Protein AF-A0A3D0RXY5-F1 (afdb_monomer_lite)

Structure (mmCIF, N/CA/C/O backbone):
data_AF-A0A3D0RXY5-F1
#
_entry.id   AF-A0A3D0RXY5-F1
#
loop_
_atom_site.group_PDB
_atom_site.id
_atom_site.type_symbol
_atom_site.label_atom_id
_atom_site.label_alt_id
_atom_site.label_comp_id
_atom_site.label_asym_id
_atom_site.label_entity_id
_atom_site.label_seq_id
_atom_site.pdbx_PDB_ins_code
_atom_site.Cartn_x
_atom_site.Cartn_y
_atom_site.Cartn_z
_atom_site.occupancy
_atom_site.B_is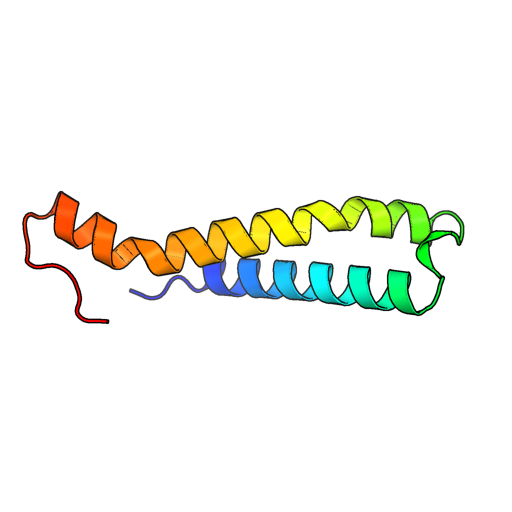o_or_equiv
_atom_site.auth_seq_id
_atom_site.auth_comp_id
_atom_site.auth_asym_id
_atom_site.auth_atom_id
_atom_site.pdbx_PDB_model_num
ATOM 1 N N . ARG A 1 1 ? -8.233 -6.221 16.055 1.00 61.66 1 ARG A N 1
ATOM 2 C CA . ARG A 1 1 ? -7.985 -7.318 15.080 1.00 61.66 1 ARG A CA 1
ATOM 3 C C . ARG A 1 1 ? -7.247 -6.751 13.873 1.00 61.66 1 ARG A C 1
ATOM 5 O O . ARG A 1 1 ? -7.839 -5.932 13.168 1.00 61.66 1 ARG A O 1
ATOM 12 N N . SER A 1 2 ? -5.982 -7.136 13.694 1.00 65.44 2 SER A N 1
ATOM 13 C CA . SER A 1 2 ? -5.206 -6.882 12.475 1.00 65.44 2 SER A CA 1
ATOM 14 C C . SER A 1 2 ? -5.678 -7.823 11.361 1.00 65.44 2 SER A C 1
ATOM 16 O O . SER A 1 2 ? -6.147 -8.925 11.644 1.00 65.44 2 SER A O 1
ATOM 18 N N . PHE A 1 3 ? -5.589 -7.382 10.105 1.00 79.50 3 PHE A N 1
ATOM 19 C CA . PHE A 1 3 ? -5.876 -8.210 8.931 1.00 79.50 3 PHE A CA 1
ATOM 20 C C . PHE A 1 3 ? -4.595 -8.389 8.112 1.00 79.50 3 PHE A C 1
ATOM 22 O O . PHE A 1 3 ? -4.312 -7.561 7.244 1.00 79.50 3 PHE A O 1
ATOM 29 N N . PRO A 1 4 ? -3.813 -9.449 8.377 1.00 82.69 4 PRO A N 1
ATOM 30 C CA . PRO A 1 4 ? -2.522 -9.661 7.725 1.00 82.69 4 PRO A CA 1
ATOM 31 C C . PRO A 1 4 ? -2.630 -9.699 6.197 1.00 82.69 4 PRO A C 1
ATOM 33 O O . PRO A 1 4 ? -1.818 -9.089 5.510 1.00 82.69 4 PRO A O 1
ATOM 36 N N . ALA A 1 5 ? -3.684 -10.331 5.671 1.00 82.62 5 ALA A N 1
ATOM 37 C CA . ALA A 1 5 ? -3.929 -10.434 4.234 1.00 82.62 5 ALA A CA 1
ATOM 38 C C . ALA A 1 5 ? -4.165 -9.068 3.563 1.00 82.62 5 ALA A C 1
ATOM 40 O O . ALA A 1 5 ? -3.636 -8.817 2.485 1.00 82.62 5 ALA A O 1
ATOM 41 N N . LEU A 1 6 ? -4.902 -8.157 4.211 1.00 79.81 6 LEU A N 1
ATOM 42 C CA . LEU A 1 6 ? -5.153 -6.813 3.674 1.00 79.81 6 LEU A CA 1
ATOM 43 C C . LEU A 1 6 ? -3.889 -5.951 3.687 1.00 79.81 6 LEU A C 1
ATOM 45 O O . LEU A 1 6 ? -3.624 -5.216 2.739 1.00 79.81 6 LEU A O 1
ATOM 49 N N . THR A 1 7 ? -3.088 -6.067 4.746 1.00 83.38 7 THR A N 1
ATOM 50 C CA . THR A 1 7 ? -1.794 -5.387 4.835 1.00 83.38 7 THR A CA 1
ATOM 51 C C . THR A 1 7 ? -0.817 -5.909 3.779 1.00 83.38 7 THR A C 1
ATOM 53 O O . THR A 1 7 ? -0.141 -5.108 3.138 1.00 83.38 7 THR A O 1
ATOM 56 N N . ALA A 1 8 ? -0.773 -7.225 3.552 1.00 82.56 8 ALA A N 1
ATOM 57 C CA . ALA A 1 8 ? 0.043 -7.836 2.504 1.00 82.56 8 ALA A CA 1
ATOM 58 C C . ALA A 1 8 ? -0.409 -7.399 1.102 1.00 82.56 8 ALA A C 1
ATOM 60 O O . ALA A 1 8 ? 0.418 -6.968 0.302 1.00 82.56 8 ALA A O 1
ATOM 61 N N . ALA A 1 9 ? -1.719 -7.416 0.829 1.00 82.06 9 ALA A N 1
ATOM 62 C CA . ALA A 1 9 ? -2.280 -6.937 -0.434 1.00 82.06 9 ALA A CA 1
ATOM 63 C C . ALA A 1 9 ? -1.956 -5.454 -0.682 1.00 82.06 9 ALA A C 1
ATOM 65 O O . ALA A 1 9 ? -1.591 -5.076 -1.793 1.00 82.06 9 ALA A O 1
ATOM 66 N N . ARG A 1 10 ? -1.991 -4.621 0.366 1.00 85.00 10 ARG A N 1
ATOM 67 C CA . ARG A 1 10 ? -1.532 -3.227 0.295 1.00 85.00 10 ARG A CA 1
ATOM 68 C C . ARG A 1 10 ? -0.039 -3.127 -0.032 1.00 85.00 10 ARG A C 1
ATOM 70 O O . ARG A 1 10 ? 0.344 -2.256 -0.804 1.00 85.00 10 ARG A O 1
ATOM 77 N N . GLY A 1 11 ? 0.795 -4.005 0.525 1.00 85.00 11 GLY A N 1
ATOM 78 C CA . GLY A 1 11 ? 2.225 -4.077 0.206 1.00 85.00 11 GLY A CA 1
ATOM 79 C C . GLY A 1 11 ? 2.481 -4.404 -1.267 1.00 85.00 11 GLY A C 1
ATOM 80 O O . GLY A 1 11 ? 3.246 -3.705 -1.924 1.00 85.00 11 GLY A O 1
ATOM 81 N N . VAL A 1 12 ? 1.774 -5.399 -1.811 1.00 86.00 12 VAL A N 1
ATOM 82 C CA . VAL A 1 12 ? 1.840 -5.744 -3.243 1.00 86.00 12 VAL A CA 1
ATOM 83 C C . VAL A 1 12 ? 1.392 -4.568 -4.112 1.00 86.00 12 VAL A C 1
ATOM 85 O O . VAL A 1 12 ? 2.069 -4.221 -5.078 1.00 86.00 12 VAL A O 1
ATOM 88 N N . ALA A 1 13 ? 0.291 -3.910 -3.740 1.00 83.50 13 ALA A N 1
ATOM 89 C CA . ALA A 1 13 ? -0.210 -2.743 -4.454 1.00 83.50 13 ALA A CA 1
ATOM 90 C C . ALA A 1 13 ? 0.802 -1.582 -4.441 1.00 83.50 13 ALA A C 1
ATOM 92 O O . ALA A 1 13 ? 1.069 -0.996 -5.485 1.00 83.50 13 ALA A O 1
ATOM 93 N N . ALA A 1 14 ? 1.439 -1.299 -3.299 1.00 85.44 14 ALA A N 1
ATOM 94 C CA . ALA A 1 14 ? 2.478 -0.272 -3.197 1.00 85.44 14 ALA A CA 1
ATOM 95 C C . ALA A 1 14 ? 3.685 -0.563 -4.107 1.00 85.44 14 ALA A C 1
ATOM 97 O O . ALA A 1 14 ? 4.194 0.348 -4.757 1.00 85.44 14 ALA A O 1
ATOM 98 N N . ILE A 1 15 ? 4.110 -1.829 -4.203 1.00 85.56 15 ILE A N 1
ATOM 99 C CA . ILE A 1 15 ? 5.194 -2.240 -5.108 1.00 85.56 15 ILE A CA 1
ATOM 100 C C . ILE A 1 15 ? 4.813 -1.959 -6.566 1.00 85.56 15 ILE A C 1
ATOM 102 O O . ILE A 1 15 ? 5.618 -1.384 -7.295 1.00 85.56 15 ILE A O 1
ATOM 106 N N . MET A 1 16 ? 3.586 -2.291 -6.983 1.00 80.62 16 MET A N 1
ATOM 107 C CA . MET A 1 16 ? 3.103 -1.976 -8.335 1.00 80.62 16 MET A CA 1
ATOM 108 C C . MET A 1 16 ? 3.148 -0.468 -8.619 1.00 80.62 16 MET A C 1
ATOM 110 O O . MET A 1 16 ? 3.643 -0.068 -9.667 1.00 80.62 16 MET A O 1
ATOM 114 N N . VAL A 1 17 ? 2.721 0.377 -7.671 1.00 81.88 17 VAL A N 1
ATOM 115 C CA . VAL A 1 17 ? 2.769 1.845 -7.823 1.00 81.88 17 VAL A CA 1
ATOM 116 C C . VAL A 1 17 ? 4.199 2.350 -8.022 1.00 81.88 17 VAL A C 1
ATOM 118 O O . VAL A 1 17 ? 4.445 3.163 -8.917 1.00 81.88 17 VAL A O 1
ATOM 121 N N . VAL A 1 18 ? 5.143 1.8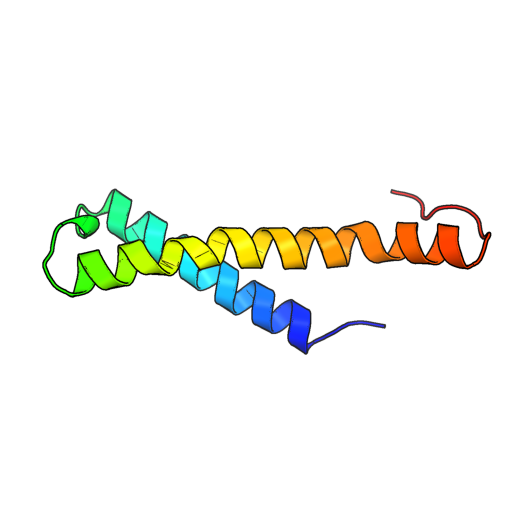70 -7.207 1.00 83.88 18 VAL A N 1
ATOM 122 C CA . VAL A 1 18 ? 6.557 2.269 -7.289 1.00 83.88 18 VAL A CA 1
ATOM 123 C C . VAL A 1 18 ? 7.178 1.823 -8.612 1.00 83.88 18 VAL A C 1
ATOM 125 O O . VAL A 1 18 ? 7.878 2.612 -9.245 1.00 83.88 18 VAL A O 1
ATOM 128 N N . LEU A 1 19 ? 6.893 0.599 -9.066 1.00 79.50 19 LEU A N 1
ATOM 129 C CA . LEU A 1 19 ? 7.375 0.088 -10.353 1.00 79.50 19 LEU A CA 1
ATOM 130 C C . LEU A 1 19 ? 6.869 0.934 -11.528 1.00 79.50 19 LEU A C 1
ATOM 132 O O . LEU A 1 19 ? 7.655 1.284 -12.409 1.00 79.50 19 LEU A O 1
ATOM 136 N N . THR A 1 20 ? 5.590 1.318 -11.515 1.00 75.12 20 THR A N 1
ATOM 137 C CA . THR A 1 20 ? 5.007 2.190 -12.542 1.00 75.12 20 THR A CA 1
ATOM 138 C C . THR A 1 20 ? 5.695 3.558 -12.564 1.00 75.12 20 THR A C 1
ATOM 140 O O . THR A 1 20 ? 6.120 4.010 -13.626 1.00 75.12 20 THR A O 1
ATOM 143 N N . HIS A 1 21 ? 5.906 4.191 -11.403 1.00 80.69 21 HIS A N 1
ATOM 144 C CA . HIS A 1 21 ? 6.617 5.476 -11.317 1.00 80.69 21 HIS A CA 1
ATOM 145 C C . HIS A 1 21 ? 8.067 5.379 -11.793 1.00 80.69 21 HIS A C 1
ATOM 147 O O . HIS A 1 21 ? 8.536 6.244 -12.532 1.00 80.69 21 HIS A O 1
ATOM 153 N N . ALA A 1 22 ? 8.775 4.318 -11.400 1.00 81.38 22 ALA A N 1
ATOM 154 C CA . ALA A 1 22 ? 10.152 4.093 -11.818 1.00 81.38 22 ALA A CA 1
ATOM 155 C C . ALA A 1 22 ? 10.265 3.969 -13.346 1.00 81.38 22 ALA A C 1
ATOM 157 O O . ALA A 1 22 ? 11.186 4.522 -13.945 1.00 81.38 22 ALA A O 1
ATOM 158 N N . ALA A 1 23 ? 9.315 3.303 -14.000 1.00 74.25 23 ALA A N 1
ATOM 159 C CA . ALA A 1 23 ? 9.321 3.167 -15.4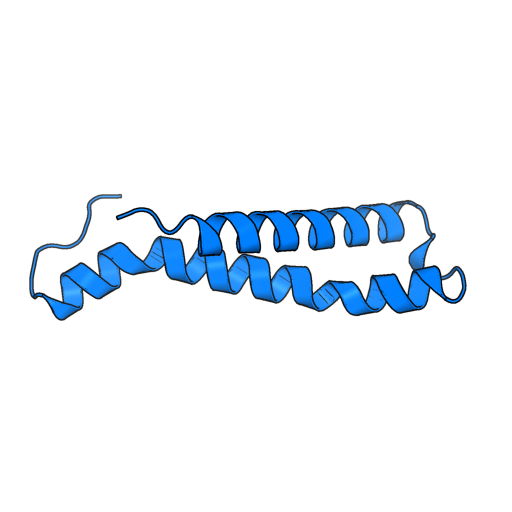53 1.00 74.25 23 ALA A CA 1
ATOM 160 C C . ALA A 1 23 ? 8.903 4.423 -16.212 1.00 74.25 23 ALA A C 1
ATOM 162 O O . ALA A 1 23 ? 9.478 4.701 -17.264 1.00 74.25 23 ALA A O 1
ATOM 163 N N . PHE A 1 24 ? 7.950 5.194 -15.680 1.00 69.31 24 PHE A N 1
ATOM 164 C CA . PHE A 1 24 ? 7.648 6.526 -16.205 1.00 69.31 24 PHE A CA 1
ATOM 165 C C . PHE A 1 24 ? 8.888 7.422 -16.139 1.00 69.31 24 PHE A C 1
ATOM 167 O O . PHE A 1 24 ? 9.268 8.017 -17.144 1.00 69.31 24 PHE A O 1
ATOM 174 N N . ASN A 1 25 ? 9.565 7.459 -14.987 1.00 74.62 25 ASN A N 1
ATOM 175 C CA . ASN A 1 25 ? 10.738 8.309 -14.778 1.00 74.62 25 ASN A CA 1
ATOM 176 C C . ASN A 1 25 ? 11.955 7.885 -15.621 1.00 74.62 25 ASN A C 1
ATOM 178 O O . ASN A 1 25 ? 12.748 8.722 -16.033 1.00 74.62 25 ASN A O 1
ATOM 182 N N . THR A 1 26 ? 12.109 6.588 -15.899 1.00 75.25 26 THR A N 1
ATOM 183 C CA . THR A 1 26 ? 13.210 6.063 -16.730 1.00 75.25 26 THR A CA 1
ATOM 184 C C . THR A 1 26 ? 12.908 6.082 -18.233 1.00 75.25 26 THR A C 1
ATOM 186 O O . THR A 1 26 ? 13.735 5.633 -19.020 1.00 75.25 26 THR A O 1
ATOM 189 N N . GLY A 1 27 ? 11.733 6.571 -18.655 1.00 65.69 27 GLY A N 1
ATOM 190 C CA . GLY A 1 27 ? 11.315 6.587 -20.065 1.00 65.69 27 GLY A CA 1
ATOM 191 C C . GLY A 1 27 ? 10.974 5.204 -20.640 1.00 65.69 27 GLY A C 1
ATOM 192 O O . GLY A 1 27 ? 10.636 5.086 -21.816 1.00 65.69 27 GLY A O 1
ATOM 193 N N . ARG A 1 28 ? 10.998 4.157 -19.805 1.00 60.78 28 ARG A N 1
ATOM 194 C CA . ARG A 1 28 ? 10.774 2.747 -20.166 1.00 60.78 28 ARG A CA 1
ATOM 195 C C . ARG A 1 28 ? 9.307 2.427 -20.471 1.00 60.78 28 ARG A C 1
ATOM 197 O O . ARG A 1 28 ? 8.994 1.321 -20.903 1.00 60.78 28 ARG A O 1
ATOM 204 N N . ILE A 1 29 ? 8.408 3.393 -20.266 1.00 56.00 29 ILE A N 1
ATOM 205 C CA . ILE A 1 29 ? 6.969 3.270 -20.534 1.00 56.00 29 ILE A CA 1
ATOM 206 C C . ILE A 1 29 ? 6.662 2.985 -22.018 1.00 56.00 29 ILE A C 1
ATOM 208 O O . ILE A 1 29 ? 5.627 2.401 -22.320 1.00 56.00 29 ILE A O 1
ATOM 212 N N . ASN A 1 30 ? 7.571 3.353 -22.932 1.00 55.84 30 ASN A N 1
ATOM 213 C CA . ASN A 1 30 ? 7.420 3.163 -24.380 1.00 55.84 30 ASN A CA 1
ATOM 214 C C . ASN A 1 30 ? 8.159 1.924 -24.926 1.00 55.84 30 ASN A C 1
ATOM 216 O O . ASN A 1 30 ? 8.076 1.637 -26.120 1.00 55.84 30 ASN A O 1
ATOM 220 N N . ASP A 1 31 ? 8.857 1.165 -24.074 1.00 57.91 31 ASP A N 1
ATOM 221 C CA . ASP A 1 31 ? 9.665 0.025 -24.512 1.00 57.91 31 ASP A CA 1
ATOM 222 C C . ASP A 1 31 ? 8.833 -1.260 -24.597 1.00 57.91 31 ASP A C 1
ATOM 224 O O . ASP A 1 31 ? 8.755 -2.067 -23.662 1.00 57.91 31 ASP A O 1
ATOM 228 N N . GLY A 1 32 ? 8.229 -1.457 -25.769 1.00 66.31 32 GLY A N 1
ATOM 229 C CA . GLY A 1 32 ? 7.658 -2.730 -26.208 1.00 66.31 32 GLY A CA 1
ATOM 230 C C . GLY A 1 32 ? 6.697 -3.376 -25.201 1.00 66.31 32 GLY A C 1
ATOM 231 O O . GLY A 1 32 ? 5.857 -2.722 -24.584 1.00 66.31 32 GLY A O 1
ATOM 232 N N . TRP A 1 33 ? 6.811 -4.695 -25.034 1.00 58.59 33 TRP A N 1
ATOM 233 C CA . TRP A 1 33 ? 5.950 -5.485 -24.142 1.00 58.59 33 TRP A CA 1
ATOM 234 C C . TRP A 1 33 ? 6.040 -5.076 -22.661 1.00 58.59 33 TRP A C 1
ATOM 236 O O . TRP A 1 33 ? 5.055 -5.198 -21.933 1.00 58.59 33 TRP A O 1
ATOM 246 N N . ILE A 1 34 ? 7.193 -4.567 -22.215 1.00 61.59 34 ILE A N 1
ATOM 247 C CA . ILE A 1 34 ? 7.409 -4.137 -20.826 1.00 61.59 34 ILE A CA 1
ATOM 248 C C . ILE A 1 34 ? 6.613 -2.857 -20.551 1.00 61.59 34 ILE A C 1
ATOM 250 O O . ILE A 1 34 ? 5.889 -2.802 -19.560 1.00 61.59 34 ILE A O 1
ATOM 254 N N . GLY A 1 35 ? 6.650 -1.876 -21.458 1.00 60.59 35 GLY A N 1
ATOM 255 C CA . GLY A 1 35 ? 5.825 -0.667 -21.369 1.00 60.59 35 GLY A CA 1
ATOM 256 C C . GLY A 1 35 ? 4.322 -0.969 -21.328 1.00 60.59 35 GLY A C 1
ATOM 257 O O . GLY A 1 35 ? 3.601 -0.436 -20.486 1.00 60.59 35 GLY A O 1
ATOM 258 N N . ALA A 1 36 ? 3.854 -1.914 -22.152 1.00 64.00 36 ALA A N 1
ATOM 259 C CA . ALA A 1 36 ? 2.451 -2.343 -22.170 1.00 64.00 36 ALA A CA 1
ATOM 260 C C . ALA A 1 36 ? 2.014 -3.075 -20.883 1.00 64.00 36 ALA A C 1
ATOM 262 O O . ALA A 1 36 ? 0.889 -2.888 -20.411 1.00 64.00 36 ALA A O 1
ATOM 263 N N . MET A 1 37 ? 2.890 -3.898 -20.291 1.00 62.84 37 MET A N 1
ATOM 264 C CA . MET A 1 37 ? 2.638 -4.505 -18.979 1.00 62.84 37 MET A CA 1
ATOM 265 C C . MET A 1 37 ? 2.637 -3.462 -17.861 1.00 62.84 37 MET A C 1
ATOM 267 O O . MET A 1 37 ? 1.798 -3.537 -16.965 1.00 62.84 37 MET A O 1
ATOM 271 N N . LEU A 1 38 ? 3.524 -2.467 -17.921 1.00 60.91 38 LEU A N 1
ATOM 272 C CA . LEU A 1 38 ? 3.597 -1.422 -16.904 1.00 60.91 38 LEU A CA 1
ATOM 273 C C . LEU A 1 38 ? 2.447 -0.422 -16.973 1.00 60.91 38 LEU A C 1
ATOM 275 O O . LEU A 1 38 ? 1.947 -0.024 -15.925 1.00 60.91 38 LEU A O 1
ATOM 279 N N . ALA A 1 39 ? 1.934 -0.128 -18.168 1.00 61.19 39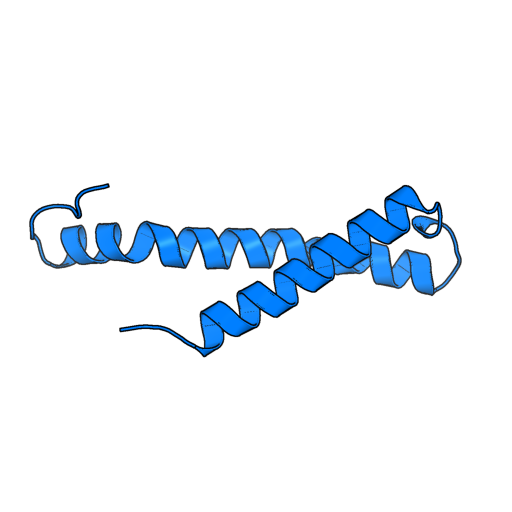 ALA A N 1
ATOM 280 C CA . ALA A 1 39 ? 0.667 0.582 -18.327 1.00 61.19 39 ALA A CA 1
ATOM 281 C C . ALA A 1 39 ? -0.501 -0.168 -17.661 1.00 61.19 39 ALA A C 1
ATOM 283 O O . ALA A 1 39 ? -1.456 0.446 -17.193 1.00 61.19 39 ALA A O 1
ATOM 284 N N . ARG A 1 40 ? -0.427 -1.505 -17.571 1.00 68.31 40 ARG A N 1
ATOM 285 C CA . ARG A 1 40 ? -1.448 -2.302 -16.887 1.00 68.31 40 ARG A CA 1
ATOM 286 C C . ARG A 1 40 ? -1.351 -2.192 -15.366 1.00 68.31 40 ARG A C 1
ATOM 288 O O . ARG A 1 40 ? -2.386 -2.307 -14.733 1.00 68.31 40 ARG A O 1
ATOM 295 N N . PHE A 1 41 ? -0.186 -1.929 -14.768 1.00 64.88 41 PHE A N 1
ATOM 296 C CA . PHE A 1 41 ? -0.039 -1.807 -13.306 1.00 64.88 41 PHE A CA 1
ATOM 297 C C . PHE A 1 41 ? -0.700 -0.556 -12.694 1.00 64.88 41 PHE A C 1
ATOM 299 O O . PHE A 1 41 ? -0.657 -0.388 -11.475 1.00 64.88 41 PHE A O 1
ATOM 306 N N . ASP A 1 42 ? -1.364 0.288 -13.490 1.00 68.00 42 ASP A N 1
ATOM 307 C CA . ASP A 1 42 ? -2.150 1.434 -13.009 1.00 68.00 42 ASP A CA 1
ATOM 308 C C . ASP A 1 42 ? -3.229 1.033 -11.979 1.00 68.00 42 ASP A C 1
ATOM 310 O O . ASP A 1 42 ? -3.435 1.721 -10.977 1.00 68.00 42 ASP A O 1
ATOM 314 N N . PHE A 1 43 ? -3.816 -0.167 -12.114 1.00 73.31 43 PHE A N 1
ATOM 315 C CA . PHE A 1 43 ? -4.783 -0.684 -11.134 1.00 73.31 43 PHE A CA 1
ATOM 316 C C . PHE A 1 43 ? -4.192 -0.830 -9.718 1.00 73.31 43 PHE A C 1
ATOM 318 O O . PHE A 1 43 ? -4.939 -0.866 -8.737 1.00 73.31 43 PHE A O 1
ATOM 325 N N . GLY A 1 44 ? -2.861 -0.912 -9.585 1.00 74.94 44 GLY A N 1
ATOM 326 C CA . GLY A 1 44 ? -2.174 -0.983 -8.297 1.00 74.94 44 GLY A CA 1
ATOM 327 C C . GLY A 1 44 ? -2.455 0.240 -7.424 1.00 74.94 44 GLY A C 1
ATOM 328 O O . GLY A 1 44 ? -2.658 0.095 -6.218 1.00 74.94 44 GLY A O 1
ATOM 329 N N . VAL A 1 45 ? -2.574 1.426 -8.032 1.00 81.69 45 VAL A N 1
ATOM 330 C CA . VAL A 1 45 ? -2.938 2.669 -7.336 1.00 81.69 45 VAL A CA 1
ATOM 331 C C . VAL A 1 45 ? -4.343 2.542 -6.755 1.00 81.69 45 VAL A C 1
ATOM 333 O O . VAL A 1 45 ? -4.549 2.749 -5.557 1.00 81.69 45 VAL A O 1
ATOM 336 N N . THR A 1 46 ? -5.306 2.127 -7.580 1.00 86.12 46 THR A N 1
ATOM 337 C CA . THR A 1 46 ? -6.701 1.944 -7.170 1.00 86.12 46 THR A CA 1
ATOM 338 C C . THR A 1 46 ? -6.820 0.956 -6.009 1.00 86.12 46 THR A C 1
ATOM 340 O O . THR A 1 46 ? -7.467 1.257 -5.006 1.00 86.12 46 THR A O 1
ATOM 343 N N . ILE A 1 47 ? -6.149 -0.197 -6.093 1.00 83.38 47 ILE A N 1
ATOM 344 C CA . ILE A 1 47 ? -6.166 -1.210 -5.029 1.00 83.38 47 ILE A CA 1
ATOM 345 C C . ILE A 1 47 ? -5.528 -0.665 -3.748 1.00 83.38 47 ILE A C 1
ATOM 347 O O . ILE A 1 47 ? -6.097 -0.821 -2.667 1.00 83.38 47 ILE A O 1
ATOM 351 N N . PHE A 1 48 ? -4.379 0.008 -3.845 1.00 85.56 48 PHE A N 1
ATOM 352 C CA . PHE A 1 48 ? -3.707 0.589 -2.684 1.00 85.56 48 PHE A CA 1
ATOM 353 C C . PHE A 1 48 ? -4.610 1.582 -1.942 1.00 85.56 48 PHE A C 1
ATOM 355 O O . PHE A 1 48 ? -4.732 1.506 -0.713 1.00 85.56 48 PHE A O 1
ATOM 362 N N . PHE A 1 49 ? -5.270 2.482 -2.676 1.00 86.25 49 PHE A N 1
ATOM 363 C CA . PHE A 1 49 ? -6.165 3.482 -2.098 1.00 86.25 49 PHE A CA 1
ATOM 364 C C . PHE A 1 49 ? -7.436 2.867 -1.512 1.00 86.25 49 PHE A C 1
ATOM 366 O O . PHE A 1 49 ? -7.799 3.223 -0.392 1.00 86.25 49 PHE A O 1
ATOM 373 N N . ILE A 1 50 ? -8.075 1.910 -2.195 1.00 89.44 50 ILE A N 1
ATOM 374 C CA . ILE A 1 50 ? -9.272 1.226 -1.676 1.00 89.44 50 ILE A CA 1
ATOM 375 C C . ILE A 1 50 ? -8.952 0.486 -0.374 1.00 89.44 50 ILE A C 1
ATOM 377 O O . ILE A 1 50 ? -9.668 0.641 0.616 1.00 89.44 50 ILE A O 1
ATOM 381 N N . LEU A 1 51 ? -7.862 -0.290 -0.340 1.00 88.25 51 LEU A N 1
ATOM 3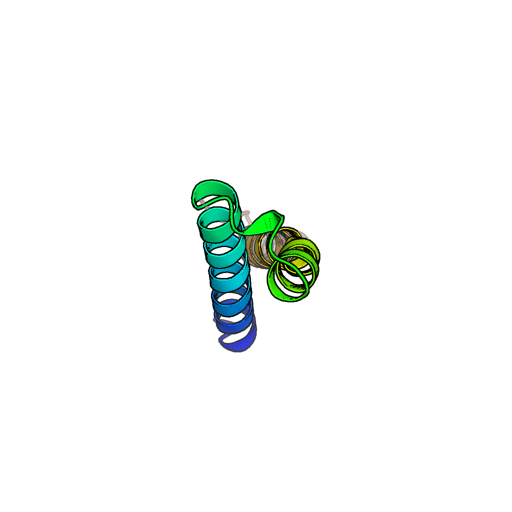82 C CA . LEU A 1 51 ? -7.482 -1.054 0.851 1.00 88.25 51 LEU A CA 1
ATOM 383 C C . LEU A 1 51 ? -7.077 -0.140 2.012 1.00 88.25 51 LEU A C 1
ATOM 385 O O . LEU A 1 51 ? -7.453 -0.395 3.157 1.00 88.25 51 LEU A O 1
ATOM 389 N N . SER A 1 52 ? -6.333 0.933 1.731 1.00 85.75 52 SER A N 1
ATOM 390 C CA . SER A 1 52 ? -5.924 1.905 2.752 1.00 85.75 52 SER A CA 1
ATOM 391 C C . SER A 1 52 ? -7.118 2.677 3.301 1.00 85.75 52 SER A C 1
ATOM 393 O O . SER A 1 52 ? -7.259 2.780 4.518 1.00 85.75 52 SER A O 1
ATOM 395 N N . GLY A 1 53 ? -8.003 3.148 2.419 1.00 85.44 53 GLY A N 1
ATOM 396 C CA . GLY A 1 53 ? -9.244 3.818 2.787 1.00 85.44 53 GLY A CA 1
ATOM 397 C C . GLY A 1 53 ? -10.108 2.924 3.663 1.00 85.44 53 GLY A C 1
ATOM 398 O O . GLY A 1 53 ? -10.448 3.321 4.771 1.00 85.44 53 GLY A O 1
ATOM 399 N N . PHE A 1 54 ? -10.357 1.681 3.234 1.00 87.62 54 PHE A N 1
ATOM 400 C CA . PHE A 1 54 ? -11.126 0.706 4.007 1.00 87.62 54 PHE A CA 1
ATOM 401 C C . PHE A 1 54 ? -10.543 0.469 5.404 1.00 87.62 54 PHE A C 1
ATOM 403 O O . PHE A 1 54 ? -11.279 0.514 6.391 1.00 87.62 54 PHE A O 1
ATOM 410 N N . LEU A 1 55 ? -9.230 0.227 5.513 1.00 84.62 55 LEU A N 1
ATOM 411 C CA . LEU A 1 55 ? -8.578 -0.009 6.804 1.00 84.62 55 LEU A CA 1
ATOM 412 C C . LEU A 1 55 ? -8.657 1.215 7.724 1.00 84.62 55 LEU A C 1
ATOM 414 O O . LEU A 1 55 ? -8.867 1.042 8.926 1.00 84.62 55 LEU A O 1
ATOM 418 N N . LEU A 1 56 ? -8.522 2.421 7.166 1.00 85.94 56 LEU A N 1
ATOM 419 C CA . LEU A 1 56 ? -8.559 3.678 7.912 1.00 85.94 56 LEU A CA 1
ATOM 420 C C . LEU A 1 56 ? -9.976 4.039 8.382 1.00 85.94 56 LEU A C 1
ATOM 422 O O . LEU A 1 56 ? -10.159 4.477 9.514 1.00 85.94 56 LEU A O 1
ATOM 426 N N . SER A 1 57 ? -10.993 3.813 7.549 1.00 84.81 57 SER A N 1
ATOM 427 C CA . SER A 1 57 ? -12.397 4.120 7.859 1.00 84.81 57 SER A CA 1
ATOM 428 C C . SER A 1 57 ? -13.068 3.075 8.752 1.00 84.81 57 SER A C 1
ATOM 430 O O . SER A 1 57 ? -14.108 3.324 9.360 1.00 84.81 57 SER A O 1
ATOM 432 N N . ARG A 1 58 ? -12.493 1.874 8.843 1.00 84.56 58 ARG A N 1
ATOM 433 C CA . ARG A 1 58 ? -13.069 0.748 9.580 1.00 84.56 58 ARG A CA 1
ATOM 434 C C . ARG A 1 58 ? -13.437 1.035 11.048 1.00 84.56 58 ARG A C 1
ATOM 436 O O . ARG A 1 58 ? -14.539 0.641 11.429 1.00 84.56 58 ARG A O 1
ATOM 443 N N . PRO A 1 59 ? -12.589 1.654 11.895 1.00 84.62 59 PRO A N 1
ATOM 44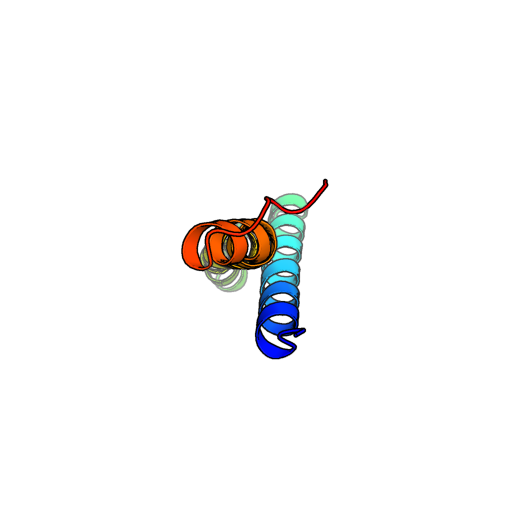4 C CA . PRO A 1 59 ? -12.958 1.905 13.289 1.00 84.62 59 PRO A CA 1
ATOM 445 C C . PRO A 1 59 ? -14.134 2.889 13.406 1.00 84.62 59 PRO A C 1
ATOM 447 O O . PRO A 1 59 ? -14.983 2.712 14.273 1.00 84.62 59 PRO A O 1
ATOM 450 N N . TRP A 1 60 ? -14.256 3.842 12.478 1.00 85.19 60 TRP A N 1
ATOM 451 C CA . TRP A 1 60 ? -15.393 4.762 12.398 1.00 85.19 60 TRP A CA 1
ATOM 452 C C . TRP A 1 60 ? -16.686 4.059 11.969 1.00 85.19 60 TRP A C 1
ATOM 454 O O . TRP A 1 60 ? -17.736 4.272 12.574 1.00 85.19 60 TRP A O 1
ATOM 464 N N . PHE A 1 61 ? -16.621 3.171 10.971 1.00 86.31 61 PHE A N 1
ATOM 465 C CA . PHE A 1 61 ? -17.781 2.374 10.558 1.00 86.31 61 PHE A CA 1
ATOM 466 C C . PHE A 1 61 ? -18.257 1.421 11.653 1.00 86.31 61 PHE A C 1
ATOM 468 O O . PHE A 1 61 ? -19.460 1.291 11.866 1.00 86.31 61 PHE A O 1
ATOM 475 N N . LEU A 1 62 ? -17.326 0.786 12.369 1.00 86.81 62 LEU A N 1
ATOM 476 C CA . LEU A 1 62 ? -17.655 -0.078 13.500 1.00 86.81 62 LEU A CA 1
ATOM 477 C C . LEU A 1 62 ? -18.282 0.711 14.650 1.00 86.81 62 LEU A C 1
ATOM 479 O O . LEU A 1 62 ? -19.288 0.262 15.189 1.00 86.81 62 LEU A O 1
ATOM 483 N N . ALA A 1 63 ? -17.742 1.885 14.987 1.00 87.00 63 ALA A N 1
ATOM 484 C CA . ALA A 1 63 ? -18.317 2.739 16.021 1.00 87.00 63 ALA A CA 1
ATOM 485 C C . ALA A 1 63 ? -19.763 3.134 15.687 1.00 87.00 63 ALA A C 1
ATOM 487 O O . ALA A 1 63 ? -20.663 2.965 16.509 1.00 87.00 63 ALA A O 1
ATOM 488 N N . LYS A 1 64 ? -20.006 3.544 14.435 1.00 87.44 64 LYS A N 1
ATOM 489 C CA . LYS A 1 64 ? -21.344 3.896 13.951 1.00 87.44 64 LYS A CA 1
ATOM 490 C C . LYS A 1 64 ? -22.309 2.705 13.941 1.00 87.44 64 LYS A C 1
ATOM 492 O O . LYS A 1 64 ? -23.458 2.864 14.334 1.00 87.44 64 LYS A O 1
ATOM 497 N N . ALA A 1 65 ? -21.859 1.524 13.512 1.00 88.81 65 ALA A N 1
ATOM 498 C CA . ALA A 1 65 ? -22.686 0.315 13.480 1.00 88.81 65 ALA A CA 1
ATOM 499 C C . ALA A 1 65 ? -23.048 -0.199 14.884 1.00 88.81 65 ALA A C 1
ATOM 501 O O . ALA A 1 65 ? -24.124 -0.757 15.072 1.00 88.81 65 ALA A O 1
ATOM 502 N N . LEU A 1 66 ? -22.155 -0.009 15.860 1.00 91.31 66 LEU A N 1
ATOM 503 C CA . LEU A 1 66 ? -22.343 -0.428 17.251 1.00 91.31 66 LEU A CA 1
ATOM 504 C C . LEU A 1 66 ? -22.985 0.658 18.133 1.00 91.31 66 LEU A C 1
ATOM 506 O O . LEU A 1 66 ? -23.247 0.397 19.303 1.00 91.31 66 LEU A O 1
ATOM 510 N N . GLY A 1 67 ? -23.222 1.865 17.606 1.00 88.25 67 GLY A N 1
ATOM 511 C CA . GLY A 1 67 ? -23.776 2.993 18.366 1.00 88.25 67 GLY A CA 1
ATOM 512 C C . GLY A 1 67 ? -22.853 3.518 19.471 1.00 88.25 67 GLY A C 1
ATOM 513 O O . GLY A 1 67 ? -23.327 4.135 20.422 1.00 88.25 67 GLY A O 1
ATOM 514 N N . VAL A 1 68 ? -21.546 3.258 19.375 1.00 88.44 68 VAL A N 1
ATOM 515 C CA . VAL A 1 68 ? -20.551 3.681 20.371 1.00 88.44 68 VAL A CA 1
ATOM 516 C C . VAL A 1 68 ? -19.847 4.965 19.937 1.00 88.44 68 VAL A C 1
ATOM 518 O O . VAL A 1 68 ? -19.879 5.344 18.765 1.00 88.44 68 VAL A O 1
ATOM 521 N N . ALA A 1 69 ? -19.203 5.642 20.889 1.00 83.06 69 ALA A N 1
ATOM 522 C CA . ALA A 1 69 ? -18.458 6.868 20.623 1.00 83.06 69 ALA A CA 1
ATOM 523 C C . ALA A 1 69 ? -17.387 6.664 19.535 1.00 83.06 69 ALA A C 1
ATOM 525 O O . ALA A 1 69 ? -16.735 5.616 19.470 1.00 83.06 69 ALA A O 1
ATOM 526 N N . SER A 1 70 ? -17.215 7.676 18.679 1.00 80.81 70 SER A N 1
ATOM 527 C CA . SER A 1 70 ? -16.242 7.637 17.587 1.00 80.81 70 SER A CA 1
ATOM 528 C C . SER A 1 70 ? -14.804 7.490 18.105 1.00 80.81 70 SER A C 1
ATOM 530 O O . SER A 1 70 ? -14.482 8.015 19.173 1.00 80.81 70 SER A O 1
ATOM 532 N N . PRO A 1 71 ? -13.917 6.820 17.347 1.00 77.50 71 PRO A N 1
ATOM 533 C CA . PRO A 1 71 ? -12.502 6.718 17.694 1.00 77.50 71 PRO A CA 1
ATOM 534 C C . PRO A 1 71 ? -11.838 8.102 17.717 1.00 77.50 71 PRO A C 1
ATOM 536 O O . PRO A 1 71 ? -12.085 8.912 16.823 1.00 77.50 71 PRO A O 1
ATOM 539 N N . SER A 1 72 ? -10.971 8.361 18.697 1.00 77.81 72 SER A N 1
ATOM 540 C CA . SER A 1 72 ? -10.120 9.556 18.704 1.00 77.81 72 SER A CA 1
ATOM 541 C C . SER A 1 72 ? -9.058 9.459 17.605 1.00 77.81 72 SER A C 1
ATOM 543 O O . SER A 1 72 ? -8.465 8.394 17.420 1.00 77.81 72 SER A O 1
ATOM 545 N N . THR A 1 73 ? -8.844 10.561 16.885 1.00 64.69 73 THR A N 1
ATOM 546 C CA . THR A 1 73 ? -7.755 10.743 15.909 1.00 64.69 73 THR A CA 1
ATOM 547 C C . THR A 1 73 ? -6.390 10.778 16.567 1.00 64.69 73 THR A C 1
ATOM 549 O O . THR A 1 73 ? -6.296 11.427 17.634 1.00 64.69 73 THR A O 1
#

Sequence (73 aa):
RSFPALTAARGVAAIMVVLTHAAFNTGRINDGWIGAMLARFDFGVTIFFILSGFLLSRPWFLAKALGVASPST

Secondary structure (DSSP, 8-state):
---HHHHHHHHHHHHHHHHHHHHHHTTGGGSHHHHHHHHHTTHHHHHHHHHHHHHHHHHHHHHHHHTPPPPP-

pLDDT: mean 77.61, std 10.03, range [55.84, 91.31]

Foldseek 3Di:
DDDVVLVVLLVVLVVLVVVLVVCVVVVVLPPPPVVVVNVVSPCSVVSNCVSVVCVVCVQVVVCVVVVHDGDDD

Radius of gyration: 17.1 Å; chains: 1; bounding box: 37×21×47 Å